Protein AF-D2JL81-F1 (afdb_monomer)

pLDDT: mean 90.49, std 8.58, range [48.84, 98.0]

Mean predicted aligned error: 6.4 Å

Secondary structure (DSSP, 8-state):
-TTHHHHHHHHHHHHHHHHHHHHHHHHHHHHHHHHHHHHHHHS-GGG--EEEEETTEEEEE-SS-EEEEEGGGEEEESSGGG-EEEE---------HHHHHHHHHHTEEEEEEHHHHHHHEE---

Radius of gyration: 22.2 Å; Cα contacts (8 Å, |Δi|>4): 168; chains: 1; bounding box: 50×27×74 Å

Structure (mmCIF, N/CA/C/O backbone):
data_AF-D2JL81-F1
#
_entry.id   AF-D2JL81-F1
#
loop_
_atom_site.group_PDB
_atom_site.id
_atom_site.type_symbol
_atom_site.label_atom_id
_atom_site.label_alt_id
_atom_site.label_comp_id
_atom_site.label_asym_id
_atom_site.label_entity_id
_atom_site.label_seq_id
_atom_site.pdbx_PDB_ins_code
_atom_site.Cartn_x
_atom_site.Cartn_y
_atom_site.Cartn_z
_atom_site.occupancy
_atom_site.B_iso_or_equiv
_atom_site.auth_seq_id
_atom_site.auth_comp_id
_atom_site.auth_asym_id
_atom_site.auth_atom_id
_atom_site.pdbx_PDB_model_num
ATOM 1 N N . MET A 1 1 ? 29.017 -4.195 -52.373 1.00 59.44 1 MET A N 1
ATOM 2 C CA . MET A 1 1 ? 29.403 -4.493 -50.972 1.00 59.44 1 MET A CA 1
ATOM 3 C C . MET A 1 1 ? 29.468 -3.260 -50.069 1.00 59.44 1 MET A C 1
ATOM 5 O O . MET A 1 1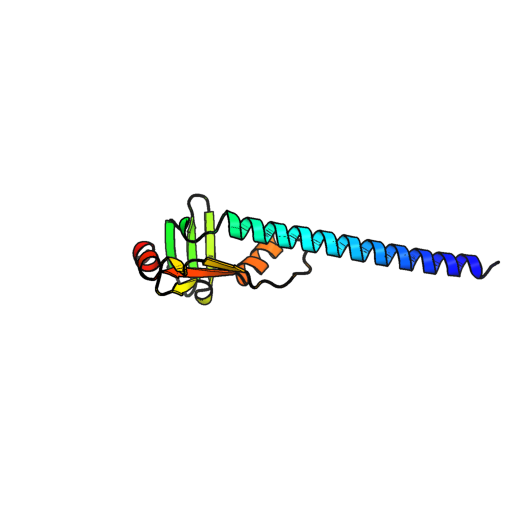 ? 29.051 -3.382 -48.927 1.00 59.44 1 MET A O 1
ATOM 9 N N . LEU A 1 2 ? 29.908 -2.084 -50.551 1.00 60.00 2 LEU A N 1
ATOM 10 C CA . LEU A 1 2 ? 30.113 -0.885 -49.713 1.00 60.00 2 LEU A CA 1
ATOM 11 C C . LEU A 1 2 ? 28.852 -0.353 -48.985 1.00 60.00 2 LEU A C 1
ATOM 13 O O . LEU A 1 2 ? 28.977 0.260 -47.936 1.00 60.00 2 LEU A O 1
ATOM 17 N N . VAL A 1 3 ? 27.646 -0.625 -49.505 1.00 63.06 3 VAL A N 1
ATOM 18 C CA . VAL A 1 3 ? 26.356 -0.180 -48.921 1.00 63.06 3 VAL A CA 1
ATOM 19 C C . VAL A 1 3 ? 25.720 -1.235 -47.998 1.00 63.06 3 VAL A C 1
ATOM 21 O O . VAL A 1 3 ? 24.900 -0.916 -47.144 1.00 63.06 3 VAL A O 1
ATOM 24 N N . ILE A 1 4 ? 26.122 -2.503 -48.118 1.00 70.81 4 ILE A N 1
ATOM 25 C CA . ILE A 1 4 ? 25.508 -3.621 -47.376 1.00 70.81 4 ILE A CA 1
ATOM 26 C C . ILE A 1 4 ? 25.977 -3.626 -45.916 1.00 70.81 4 ILE A C 1
ATOM 28 O O . ILE A 1 4 ? 25.188 -3.872 -45.010 1.00 70.81 4 ILE A O 1
ATOM 32 N N . ILE A 1 5 ? 27.252 -3.304 -45.685 1.00 75.62 5 ILE A N 1
ATOM 33 C CA . ILE A 1 5 ? 27.858 -3.236 -44.349 1.00 75.62 5 ILE A CA 1
ATOM 34 C C . ILE A 1 5 ? 27.182 -2.171 -43.460 1.00 75.62 5 ILE A C 1
ATOM 36 O O . ILE A 1 5 ? 26.764 -2.529 -42.358 1.00 75.62 5 ILE A O 1
ATOM 40 N N . PRO A 1 6 ? 26.991 -0.905 -43.894 1.00 78.19 6 PRO A N 1
ATOM 41 C CA . PRO A 1 6 ? 26.279 0.077 -43.073 1.00 78.19 6 PRO A CA 1
ATOM 42 C C . PRO A 1 6 ? 24.795 -0.274 -42.891 1.00 78.19 6 PRO A C 1
ATOM 44 O O . PRO A 1 6 ? 24.247 -0.035 -41.819 1.00 78.19 6 PRO A O 1
ATOM 47 N N . MET A 1 7 ? 24.151 -0.904 -43.881 1.00 82.75 7 MET A N 1
ATOM 48 C CA . MET A 1 7 ? 22.762 -1.361 -43.754 1.00 82.75 7 MET A CA 1
ATOM 49 C C . MET A 1 7 ? 22.613 -2.458 -42.688 1.00 82.75 7 MET A C 1
ATOM 51 O O . MET A 1 7 ? 21.716 -2.383 -41.851 1.00 82.75 7 MET A O 1
ATOM 55 N N . LEU A 1 8 ? 23.525 -3.435 -42.662 1.00 85.12 8 LEU A N 1
ATOM 56 C CA . LEU A 1 8 ? 23.580 -4.459 -41.615 1.00 85.12 8 LEU A CA 1
ATOM 57 C C . LEU A 1 8 ? 23.843 -3.851 -40.236 1.00 85.12 8 LEU A C 1
ATOM 59 O O . LEU A 1 8 ? 23.191 -4.250 -39.277 1.00 85.12 8 LEU A O 1
ATOM 63 N N . ALA A 1 9 ? 24.741 -2.866 -40.135 1.00 84.69 9 ALA A N 1
ATOM 64 C CA . ALA A 1 9 ? 25.015 -2.178 -38.875 1.00 84.69 9 ALA A CA 1
ATOM 65 C C . ALA A 1 9 ? 23.768 -1.460 -38.326 1.00 84.69 9 ALA A C 1
ATOM 67 O O . ALA A 1 9 ? 23.470 -1.586 -37.141 1.00 84.69 9 ALA A O 1
ATOM 68 N N . ILE A 1 10 ? 22.995 -0.781 -39.184 1.00 87.44 10 ILE A N 1
ATOM 69 C CA . ILE A 1 10 ? 21.730 -0.132 -38.795 1.00 87.44 10 ILE A CA 1
ATOM 70 C C . ILE A 1 10 ? 20.722 -1.167 -38.281 1.00 87.44 10 ILE A C 1
ATOM 72 O O . ILE A 1 10 ? 20.119 -0.967 -37.228 1.00 87.44 10 ILE A O 1
ATOM 76 N N . VAL A 1 11 ? 20.565 -2.294 -38.983 1.00 88.44 11 VAL A N 1
ATOM 77 C CA . VAL A 1 11 ? 19.679 -3.385 -38.543 1.00 88.44 11 VAL A CA 1
ATOM 78 C C . VAL A 1 11 ? 20.110 -3.922 -37.175 1.00 88.44 11 VAL A C 1
ATOM 80 O O . VAL A 1 11 ? 19.269 -4.120 -36.301 1.00 88.44 11 VAL A O 1
ATOM 83 N N . LEU A 1 12 ? 21.414 -4.103 -36.961 1.00 88.31 12 LEU A N 1
ATOM 84 C CA . LEU A 1 12 ? 21.970 -4.593 -35.700 1.00 88.31 12 LEU A CA 1
ATOM 85 C C . LEU A 1 12 ? 21.711 -3.616 -34.544 1.00 88.31 12 LEU A C 1
ATOM 87 O O . LEU A 1 12 ? 21.287 -4.041 -33.472 1.00 88.31 12 LEU A O 1
ATOM 91 N N . VAL A 1 13 ? 21.873 -2.310 -34.778 1.00 89.25 13 VAL A N 1
ATOM 92 C CA . VAL A 1 13 ? 21.542 -1.263 -33.797 1.00 89.25 13 VAL A CA 1
ATOM 93 C C . VAL A 1 13 ? 20.055 -1.291 -33.440 1.00 89.25 13 VAL A C 1
ATOM 95 O O . VAL A 1 13 ? 19.718 -1.283 -32.259 1.00 89.25 13 VAL A O 1
ATOM 98 N N . ILE A 1 14 ? 19.158 -1.395 -34.427 1.00 89.38 14 ILE A N 1
ATOM 99 C CA . ILE A 1 14 ? 17.707 -1.477 -34.180 1.00 89.38 14 ILE A CA 1
ATOM 100 C C . ILE A 1 14 ? 17.358 -2.706 -33.327 1.00 89.38 14 ILE A C 1
ATOM 102 O O . ILE A 1 14 ? 16.521 -2.616 -32.427 1.00 89.38 14 ILE A O 1
ATOM 106 N N . ILE A 1 15 ? 17.995 -3.853 -33.586 1.00 88.12 15 ILE A N 1
ATOM 107 C CA . ILE A 1 15 ? 17.794 -5.074 -32.792 1.00 88.12 15 ILE A CA 1
ATOM 108 C C . ILE A 1 15 ? 18.258 -4.864 -31.346 1.00 88.12 15 ILE A C 1
ATOM 110 O O . ILE A 1 15 ? 17.523 -5.213 -30.423 1.00 88.12 15 ILE A O 1
ATOM 114 N N . LEU A 1 16 ? 19.441 -4.277 -31.137 1.00 85.88 16 LEU A N 1
ATOM 115 C CA . LEU A 1 16 ? 19.980 -4.017 -29.798 1.00 85.88 16 LEU A CA 1
ATOM 116 C C . LEU A 1 16 ? 19.094 -3.060 -28.994 1.00 85.88 16 LEU A C 1
ATOM 118 O O . LEU A 1 16 ? 18.832 -3.331 -27.823 1.00 85.88 16 LEU A O 1
ATOM 122 N N . LEU A 1 17 ? 18.580 -1.999 -29.625 1.00 86.00 17 LEU A N 1
ATOM 123 C CA . LEU A 1 17 ? 17.634 -1.076 -28.990 1.00 86.00 17 LEU A CA 1
ATOM 124 C C . LEU A 1 17 ? 16.370 -1.815 -28.529 1.00 86.00 17 LEU A C 1
ATOM 126 O O . LEU A 1 17 ? 16.035 -1.769 -27.351 1.00 86.00 17 LEU A O 1
ATOM 130 N N . LYS A 1 18 ? 15.748 -2.617 -29.406 1.00 86.19 18 LYS A N 1
ATOM 131 C CA . LYS A 1 18 ? 14.550 -3.399 -29.049 1.00 86.19 18 LYS A CA 1
ATOM 132 C C . LYS A 1 18 ? 14.786 -4.413 -27.929 1.00 86.19 18 LYS A C 1
ATOM 134 O O . LYS A 1 18 ? 13.877 -4.684 -27.147 1.00 86.19 18 LYS A O 1
ATOM 139 N N . LEU A 1 19 ? 15.965 -5.035 -27.876 1.00 85.75 19 LEU A N 1
ATOM 140 C CA . LEU A 1 19 ? 16.313 -5.960 -26.793 1.00 85.75 19 LEU A CA 1
ATOM 141 C C . LEU A 1 19 ? 16.481 -5.220 -25.465 1.00 85.75 19 LEU A C 1
ATOM 143 O O . LEU A 1 19 ? 16.045 -5.724 -24.430 1.00 85.75 19 LEU A O 1
ATOM 147 N N . ASN A 1 20 ? 17.077 -4.028 -25.502 1.00 84.25 20 ASN A N 1
ATOM 148 C CA . ASN A 1 20 ? 17.215 -3.183 -24.327 1.00 84.25 20 ASN A CA 1
ATOM 149 C C . ASN A 1 20 ? 15.849 -2.713 -23.811 1.00 84.25 20 ASN A C 1
ATOM 151 O O . ASN A 1 20 ? 15.590 -2.848 -22.619 1.00 84.25 20 ASN A O 1
ATOM 155 N N . ASP A 1 21 ? 14.952 -2.274 -24.698 1.00 84.88 21 ASP A N 1
ATOM 156 C CA . ASP A 1 21 ? 13.594 -1.849 -24.332 1.00 84.88 21 ASP A CA 1
ATOM 157 C C . ASP A 1 21 ? 12.835 -2.966 -23.603 1.00 84.88 21 ASP A C 1
ATOM 159 O O . ASP A 1 21 ? 12.290 -2.755 -22.522 1.00 84.88 21 ASP A O 1
ATOM 163 N N . LYS A 1 22 ? 12.888 -4.196 -24.136 1.00 86.75 22 LYS A N 1
A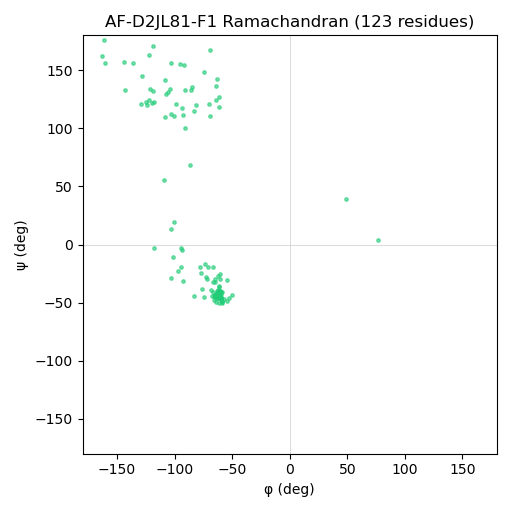TOM 164 C CA . LYS A 1 22 ? 12.281 -5.370 -23.487 1.00 86.75 22 LYS A CA 1
ATOM 165 C C . LYS A 1 22 ? 12.872 -5.656 -22.109 1.00 86.75 22 LYS A C 1
ATOM 167 O O . LYS A 1 22 ? 12.150 -6.054 -21.198 1.00 86.75 22 LYS A O 1
ATOM 172 N N . ARG A 1 23 ? 14.190 -5.501 -21.961 1.00 86.06 23 ARG A N 1
ATOM 173 C CA . ARG A 1 23 ? 14.873 -5.733 -20.685 1.00 86.06 23 ARG A CA 1
ATOM 174 C C . ARG A 1 23 ? 14.458 -4.693 -19.648 1.00 86.06 23 ARG A C 1
ATOM 176 O O . ARG A 1 23 ? 14.175 -5.066 -18.515 1.00 86.06 23 ARG A O 1
ATOM 183 N N . VAL A 1 24 ? 14.400 -3.423 -20.039 1.00 85.19 24 VAL A N 1
ATOM 184 C CA . VAL A 1 24 ? 13.955 -2.327 -19.170 1.00 85.19 24 VAL A CA 1
ATOM 185 C C . VAL A 1 24 ? 12.502 -2.541 -18.745 1.00 85.19 24 VAL A C 1
ATOM 187 O O . VAL A 1 24 ? 12.212 -2.489 -17.555 1.00 85.19 24 VAL A O 1
ATOM 190 N N . GLU A 1 25 ? 11.613 -2.889 -19.678 1.00 87.12 25 GLU A N 1
ATOM 191 C CA . GLU A 1 25 ? 10.208 -3.188 -19.372 1.00 87.12 25 GLU A CA 1
ATOM 192 C C . GLU A 1 25 ? 10.062 -4.348 -18.371 1.00 87.12 25 GLU A C 1
ATOM 194 O O . GLU A 1 25 ? 9.245 -4.281 -17.454 1.00 87.12 25 GLU A O 1
ATOM 199 N N . SER A 1 26 ? 10.872 -5.403 -18.514 1.00 87.94 26 SER A N 1
ATOM 200 C CA . SER A 1 26 ? 10.874 -6.537 -17.582 1.00 87.94 26 SER A CA 1
ATOM 201 C C . SER A 1 26 ? 11.297 -6.130 -16.171 1.00 87.94 26 SER A C 1
ATOM 203 O O . SER A 1 26 ? 10.663 -6.557 -15.213 1.00 87.94 26 SER A O 1
ATOM 205 N N . ILE A 1 27 ? 12.346 -5.310 -16.044 1.00 87.50 27 ILE A N 1
ATOM 206 C CA . ILE A 1 27 ? 12.841 -4.831 -14.744 1.00 87.50 27 ILE A CA 1
ATOM 207 C C . ILE A 1 27 ? 11.783 -3.960 -14.063 1.00 87.50 27 ILE A C 1
ATOM 209 O O . ILE A 1 27 ? 11.516 -4.129 -12.878 1.00 87.50 27 ILE A O 1
ATOM 213 N N . ILE A 1 28 ? 11.142 -3.064 -14.818 1.00 88.12 28 ILE A N 1
ATOM 214 C CA . ILE A 1 28 ? 10.081 -2.197 -14.294 1.00 88.12 28 ILE A CA 1
ATOM 215 C C . ILE A 1 28 ? 8.918 -3.032 -13.748 1.00 88.12 28 ILE A C 1
ATOM 217 O O . ILE A 1 28 ? 8.459 -2.786 -12.636 1.00 88.12 28 ILE A O 1
ATOM 221 N N . LYS A 1 29 ? 8.471 -4.056 -14.488 1.00 91.00 29 LYS A N 1
ATOM 222 C CA . LYS A 1 29 ? 7.403 -4.962 -14.031 1.00 91.00 29 LYS A CA 1
ATOM 223 C C . LYS A 1 29 ? 7.796 -5.756 -12.789 1.00 91.00 29 LYS A C 1
ATOM 225 O O . LYS A 1 29 ? 6.968 -5.935 -11.905 1.00 91.00 29 LYS A O 1
ATOM 230 N N . GLU A 1 30 ? 9.037 -6.232 -12.721 1.00 91.12 30 GLU A N 1
ATOM 231 C CA . GLU A 1 30 ? 9.542 -6.960 -11.554 1.00 91.12 30 GLU A CA 1
ATOM 232 C C . GLU A 1 30 ? 9.564 -6.069 -10.307 1.00 91.12 30 GLU A C 1
ATOM 234 O O . GLU A 1 30 ? 9.116 -6.483 -9.240 1.00 91.12 30 GLU A O 1
ATOM 239 N N . HIS A 1 31 ? 10.037 -4.828 -10.440 1.00 91.81 31 HIS A N 1
ATOM 240 C CA . HIS A 1 31 ? 10.047 -3.873 -9.336 1.00 91.81 31 HIS A CA 1
ATOM 241 C C . HIS A 1 31 ? 8.629 -3.485 -8.894 1.00 91.81 31 HIS A C 1
ATOM 243 O O . HIS A 1 31 ? 8.361 -3.485 -7.696 1.00 91.81 31 HIS A O 1
ATOM 249 N N . ASP A 1 32 ? 7.719 -3.207 -9.833 1.00 93.38 32 ASP A N 1
ATOM 250 C CA . ASP A 1 32 ? 6.312 -2.891 -9.540 1.00 93.38 32 ASP A CA 1
ATOM 251 C C . ASP A 1 32 ? 5.629 -4.030 -8.775 1.00 93.38 32 ASP A C 1
ATOM 253 O O . ASP A 1 32 ? 5.046 -3.810 -7.713 1.00 93.38 32 ASP A O 1
ATOM 257 N N . GLN A 1 33 ? 5.790 -5.263 -9.261 1.00 94.06 33 GLN A N 1
ATOM 258 C CA . GLN A 1 33 ? 5.256 -6.450 -8.605 1.00 94.06 33 GLN A CA 1
ATOM 259 C C . GLN A 1 33 ? 5.831 -6.617 -7.194 1.00 94.06 33 GLN A C 1
ATOM 261 O O . GLN A 1 33 ? 5.087 -6.848 -6.245 1.00 94.06 33 GLN A O 1
ATOM 266 N N . ARG A 1 34 ? 7.145 -6.437 -7.032 1.00 93.88 34 ARG A N 1
ATOM 267 C CA . ARG A 1 34 ? 7.808 -6.552 -5.730 1.00 93.88 34 ARG A CA 1
ATOM 268 C C . ARG A 1 34 ? 7.308 -5.514 -4.724 1.00 93.88 34 ARG A C 1
ATOM 270 O O . ARG A 1 34 ? 7.136 -5.841 -3.554 1.00 93.88 34 ARG A O 1
ATOM 277 N N . ILE A 1 35 ? 7.093 -4.270 -5.151 1.00 94.94 35 ILE A N 1
ATOM 278 C CA . ILE A 1 35 ? 6.541 -3.221 -4.284 1.00 94.94 35 ILE A CA 1
ATOM 279 C C . ILE A 1 35 ? 5.104 -3.556 -3.872 1.00 94.94 35 ILE A C 1
ATOM 281 O O . ILE A 1 35 ? 4.775 -3.450 -2.691 1.00 94.94 35 ILE A O 1
ATOM 285 N N . LYS A 1 36 ? 4.272 -4.018 -4.811 1.00 94.81 36 LYS A N 1
ATOM 286 C CA . LYS A 1 36 ? 2.898 -4.456 -4.519 1.00 94.81 36 LYS A CA 1
ATOM 287 C C . LYS A 1 36 ? 2.874 -5.598 -3.509 1.00 94.81 36 LYS A C 1
ATOM 289 O O . LYS A 1 36 ? 2.168 -5.506 -2.512 1.00 94.81 36 LYS A O 1
ATOM 294 N N . GLU A 1 37 ? 3.732 -6.598 -3.693 1.00 94.81 37 GLU A N 1
ATOM 295 C CA . GLU A 1 37 ? 3.886 -7.710 -2.751 1.00 94.81 37 GLU A CA 1
ATOM 296 C C . GLU A 1 37 ? 4.333 -7.242 -1.363 1.00 94.81 37 GLU A C 1
ATOM 298 O O . GLU A 1 37 ? 3.828 -7.743 -0.358 1.00 94.81 37 GLU A O 1
ATOM 303 N N . ILE A 1 38 ? 5.248 -6.269 -1.280 1.00 93.56 38 ILE A N 1
ATOM 304 C CA . ILE A 1 38 ? 5.640 -5.667 0.001 1.00 93.56 38 ILE A CA 1
ATOM 305 C C . ILE A 1 38 ? 4.423 -5.030 0.674 1.00 93.56 38 ILE A C 1
ATOM 307 O O . ILE A 1 38 ? 4.185 -5.276 1.858 1.00 93.56 38 ILE A O 1
ATOM 311 N N . ILE A 1 39 ? 3.632 -4.253 -0.067 1.00 94.31 39 ILE A N 1
ATOM 312 C CA . ILE A 1 39 ? 2.465 -3.576 0.495 1.00 94.31 39 ILE A CA 1
ATOM 313 C C . ILE A 1 39 ? 1.415 -4.574 0.978 1.00 94.31 39 ILE A C 1
ATOM 315 O O . ILE A 1 39 ? 0.999 -4.516 2.135 1.00 94.31 39 ILE A O 1
ATOM 319 N N . GLU A 1 40 ? 1.057 -5.538 0.138 1.00 92.88 40 GLU A N 1
ATOM 320 C CA . GLU A 1 40 ? 0.068 -6.571 0.451 1.00 92.88 40 GLU A CA 1
ATOM 321 C C . GLU A 1 40 ? 0.514 -7.495 1.592 1.00 92.88 40 GLU A C 1
ATOM 323 O O . GLU A 1 40 ? -0.318 -7.994 2.347 1.00 92.88 40 GLU A O 1
ATOM 328 N N . THR A 1 41 ? 1.822 -7.716 1.754 1.00 92.00 41 THR A N 1
ATOM 329 C CA . THR A 1 41 ? 2.350 -8.596 2.804 1.00 92.00 41 THR A CA 1
ATOM 330 C C . THR A 1 41 ? 2.476 -7.881 4.141 1.00 92.00 41 THR A C 1
ATOM 332 O O . THR A 1 41 ? 2.160 -8.464 5.181 1.00 92.00 41 THR A O 1
ATOM 335 N N . TYR A 1 42 ? 2.989 -6.651 4.157 1.00 91.69 42 TYR A N 1
ATOM 336 C CA . TYR A 1 42 ? 3.406 -5.989 5.396 1.00 91.69 42 TYR A CA 1
ATOM 337 C C . TYR A 1 42 ? 2.420 -4.934 5.891 1.00 91.69 42 TYR A C 1
ATOM 339 O O . TYR A 1 42 ? 2.315 -4.761 7.105 1.00 91.69 42 TYR A O 1
ATOM 347 N N . TYR A 1 43 ? 1.663 -4.293 5.001 1.00 94.56 43 TYR A N 1
ATOM 348 C CA . TYR A 1 43 ? 0.784 -3.174 5.338 1.00 94.56 43 TYR A CA 1
ATOM 349 C C . TYR A 1 43 ? -0.689 -3.569 5.265 1.00 94.56 43 TYR A C 1
ATOM 351 O O . TYR A 1 43 ? -1.474 -2.946 4.562 1.00 94.56 43 TYR A O 1
ATOM 359 N N . THR A 1 44 ? -1.079 -4.611 5.996 1.00 94.81 44 THR A N 1
ATOM 360 C CA . THR A 1 44 ? -2.469 -5.086 6.056 1.00 94.81 44 THR A CA 1
ATOM 361 C C . THR A 1 44 ? -3.251 -4.442 7.206 1.00 94.81 44 THR A C 1
ATOM 363 O O . THR A 1 44 ? -2.678 -4.021 8.211 1.00 94.81 44 THR A O 1
ATOM 366 N N . ILE A 1 45 ? -4.580 -4.363 7.072 1.00 96.25 45 ILE A N 1
ATOM 367 C CA . ILE A 1 45 ? -5.467 -3.680 8.037 1.00 96.25 45 ILE A CA 1
ATOM 368 C C . ILE A 1 45 ? -5.410 -4.316 9.432 1.00 96.25 45 ILE A C 1
ATOM 370 O O . ILE A 1 45 ? -5.431 -3.617 10.444 1.00 96.25 45 ILE A O 1
ATOM 374 N N . ASP A 1 46 ? -5.277 -5.639 9.497 1.00 94.38 46 ASP A N 1
ATOM 375 C CA . ASP A 1 46 ? -5.167 -6.400 10.742 1.00 94.38 46 ASP A CA 1
ATOM 376 C C . ASP A 1 46 ? -3.876 -6.111 11.523 1.00 94.38 46 ASP A C 1
ATOM 378 O O . ASP A 1 46 ? -3.835 -6.354 12.729 1.00 94.38 46 ASP A O 1
ATOM 382 N N . LYS A 1 47 ? -2.849 -5.564 10.860 1.00 95.69 47 LYS A N 1
ATOM 383 C CA . LYS A 1 47 ? -1.551 -5.224 11.462 1.00 95.69 47 LYS A CA 1
ATOM 384 C C . LYS A 1 47 ? -1.456 -3.781 11.950 1.00 95.69 47 LYS A C 1
ATOM 386 O O . LYS A 1 47 ? -0.436 -3.422 12.538 1.00 95.69 47 LYS A O 1
ATOM 391 N N . VAL A 1 48 ? -2.473 -2.954 11.707 1.00 96.81 48 VAL A N 1
ATOM 392 C CA . VAL A 1 48 ? -2.486 -1.565 12.178 1.00 96.81 48 VAL A CA 1
ATOM 393 C C . VAL A 1 48 ? -2.653 -1.552 13.698 1.00 96.81 48 VAL A C 1
ATOM 395 O O . VAL A 1 48 ? -3.644 -2.045 14.234 1.00 96.81 48 VAL A 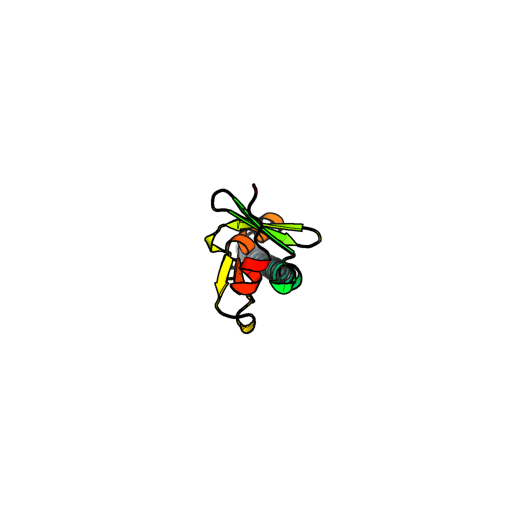O 1
ATOM 398 N N . GLU A 1 49 ? -1.690 -0.960 14.398 1.00 96.62 49 GLU A N 1
ATOM 399 C CA . GLU A 1 49 ? -1.673 -0.876 15.862 1.00 96.62 49 GLU A CA 1
ATOM 400 C C . GLU A 1 49 ? -2.309 0.415 16.382 1.00 96.62 49 GLU A C 1
ATOM 402 O O . GLU A 1 49 ? -2.867 0.450 17.482 1.00 96.62 49 GLU A O 1
ATOM 407 N N . SER A 1 50 ? -2.209 1.506 15.624 1.00 96.44 50 SER A N 1
ATOM 408 C CA . SER A 1 50 ? -2.800 2.802 15.964 1.00 96.44 50 SER A CA 1
ATOM 409 C C . SER A 1 50 ? -2.938 3.679 14.726 1.00 96.44 50 SER A C 1
ATOM 411 O O . SER A 1 50 ? -2.214 3.512 13.745 1.00 96.44 50 SER A O 1
ATOM 413 N N . ILE A 1 51 ? -3.869 4.628 14.786 1.00 96.19 51 ILE A N 1
ATOM 414 C CA . ILE A 1 51 ? -4.116 5.595 13.717 1.00 96.19 51 ILE A CA 1
ATOM 415 C C . ILE A 1 51 ? -4.009 7.000 14.298 1.00 96.19 51 ILE A C 1
ATOM 417 O O . ILE A 1 51 ? -4.760 7.345 15.209 1.00 96.19 51 ILE A O 1
ATOM 421 N N . TYR A 1 52 ? -3.128 7.827 13.746 1.00 94.31 52 TYR A N 1
ATOM 422 C CA . TYR A 1 52 ? -3.015 9.238 14.111 1.00 94.31 52 TYR A CA 1
ATOM 423 C C . TYR A 1 52 ? -3.553 10.115 12.985 1.00 94.31 52 TYR A C 1
ATOM 425 O O . TYR A 1 52 ? -3.368 9.825 11.803 1.00 94.31 52 TYR A O 1
ATOM 433 N N . LYS A 1 53 ? -4.241 11.197 13.348 1.00 89.94 53 LYS A N 1
ATOM 434 C CA . LYS A 1 53 ? -4.740 12.194 12.398 1.00 89.94 53 LYS A CA 1
ATOM 435 C C . LYS A 1 53 ? -4.224 13.568 12.780 1.00 89.94 53 LYS A C 1
ATOM 437 O O . LYS A 1 53 ? -4.559 14.074 13.844 1.00 89.94 53 LYS A O 1
ATOM 442 N N . GLU A 1 54 ? -3.490 14.187 11.865 1.00 85.56 54 GLU A N 1
ATOM 443 C CA . GLU A 1 54 ? -2.986 15.547 12.028 1.00 85.56 54 GLU A CA 1
ATOM 444 C C . GLU A 1 54 ? -3.027 16.277 10.680 1.00 85.56 54 GLU A C 1
ATOM 446 O O . GLU A 1 54 ? -2.624 15.728 9.658 1.00 85.56 54 GLU A O 1
ATOM 451 N N . ASN A 1 55 ? -3.540 17.512 10.648 1.00 82.44 55 ASN A N 1
ATOM 452 C CA . ASN A 1 55 ? -3.465 18.413 9.485 1.00 82.44 55 ASN A CA 1
ATOM 453 C C . ASN A 1 55 ? -3.880 17.795 8.126 1.00 82.44 55 ASN A C 1
ATOM 455 O O . ASN A 1 55 ? -3.266 18.060 7.094 1.00 82.44 55 ASN A O 1
ATOM 459 N N . GLY A 1 56 ? -4.925 16.958 8.104 1.00 81.19 56 GLY A N 1
ATOM 460 C CA . GLY A 1 56 ? -5.416 16.310 6.875 1.00 81.19 56 GLY A CA 1
ATOM 461 C C . GLY A 1 56 ? -4.571 15.125 6.384 1.00 81.19 56 GLY A C 1
ATOM 462 O O . GLY A 1 56 ? -4.887 14.535 5.345 1.00 81.19 56 GLY A O 1
ATOM 463 N N . LYS A 1 57 ? -3.538 14.749 7.144 1.00 89.44 57 LYS A N 1
ATOM 464 C CA . LYS A 1 57 ? -2.771 13.510 7.017 1.00 89.44 57 LYS A CA 1
ATOM 465 C C . LYS A 1 57 ? -3.323 12.450 7.968 1.00 89.44 57 LYS A C 1
ATOM 467 O O . LYS A 1 57 ? -3.987 12.751 8.963 1.00 89.44 57 LYS A O 1
ATOM 472 N N . THR A 1 58 ? -3.092 11.192 7.628 1.00 93.69 58 THR A N 1
ATOM 473 C CA . THR A 1 58 ? -3.378 10.042 8.484 1.00 93.69 58 THR A CA 1
ATOM 474 C C . THR A 1 58 ? -2.132 9.181 8.551 1.00 93.69 58 THR A C 1
ATOM 476 O O . THR A 1 58 ? -1.656 8.725 7.519 1.00 93.69 58 THR A O 1
ATOM 479 N N . GLU A 1 59 ? -1.601 8.967 9.746 1.00 95.56 59 GLU A N 1
ATOM 480 C CA . GLU A 1 59 ? -0.482 8.059 9.964 1.00 95.56 59 GLU A CA 1
ATOM 481 C C . GLU A 1 59 ? -1.019 6.717 10.465 1.00 95.56 59 GLU A C 1
ATOM 483 O O . GLU A 1 59 ? -1.711 6.655 11.487 1.00 95.56 59 GLU A O 1
ATOM 488 N N . LEU A 1 60 ? -0.729 5.646 9.725 1.00 96.38 60 LEU A N 1
ATOM 489 C CA . LEU A 1 60 ? -0.981 4.277 10.168 1.00 96.38 60 LEU A CA 1
ATOM 490 C C . LEU A 1 60 ? 0.286 3.746 10.831 1.00 96.38 60 LEU A C 1
ATOM 492 O O . LEU A 1 60 ? 1.323 3.628 10.177 1.00 96.38 60 LEU A O 1
ATOM 496 N N . MET A 1 61 ? 0.196 3.420 12.117 1.00 96.56 61 MET A N 1
ATOM 497 C CA . MET A 1 61 ? 1.288 2.806 12.864 1.00 96.56 61 MET A CA 1
ATOM 498 C C . MET A 1 61 ? 1.189 1.289 12.795 1.00 96.56 61 MET A C 1
ATOM 500 O O . MET A 1 61 ? 0.134 0.713 13.065 1.00 96.56 61 MET A O 1
ATOM 504 N N . PHE A 1 62 ? 2.315 0.656 12.505 1.00 95.50 62 PHE A N 1
ATOM 505 C CA . PHE A 1 62 ? 2.525 -0.779 12.595 1.00 95.50 62 PHE A CA 1
ATOM 506 C C . PHE A 1 62 ? 3.645 -1.039 13.608 1.00 95.50 62 PHE A C 1
ATOM 508 O O . PHE A 1 62 ? 4.355 -0.122 14.022 1.00 95.50 62 PHE A O 1
ATOM 515 N N . LYS A 1 63 ? 3.844 -2.307 13.966 1.00 91.44 63 LYS A N 1
ATOM 516 C CA . LYS A 1 63 ? 4.820 -2.716 14.983 1.00 91.44 63 LYS A CA 1
ATOM 517 C C . LYS A 1 63 ? 6.230 -2.137 14.792 1.00 91.44 63 LYS A C 1
ATOM 519 O O . LYS A 1 63 ? 6.862 -1.723 15.759 1.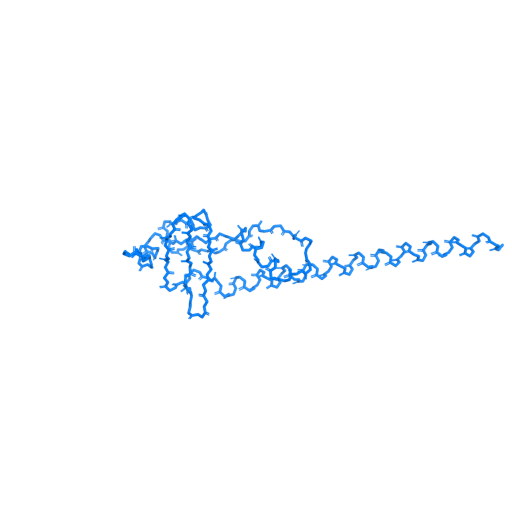00 91.44 63 LYS A O 1
ATOM 524 N N . ASP A 1 64 ? 6.726 -2.148 13.553 1.00 90.44 64 ASP A N 1
ATOM 525 C CA . ASP A 1 64 ? 8.123 -1.821 13.235 1.00 90.44 64 ASP A CA 1
ATOM 526 C C . ASP A 1 64 ? 8.270 -0.583 12.325 1.00 90.44 64 ASP A C 1
ATOM 528 O O . ASP A 1 64 ? 9.390 -0.192 11.996 1.00 90.44 64 ASP A O 1
ATOM 532 N N . ASN A 1 65 ? 7.167 0.025 11.872 1.00 92.62 65 ASN A N 1
ATOM 533 C CA . ASN A 1 65 ? 7.181 1.161 10.944 1.00 92.62 65 ASN A CA 1
ATOM 534 C C . ASN A 1 65 ? 5.852 1.940 10.951 1.00 92.62 65 ASN A C 1
ATOM 536 O O . ASN A 1 65 ? 4.890 1.556 11.615 1.00 92.62 65 ASN A O 1
ATOM 540 N N . SER A 1 66 ? 5.797 3.042 10.201 1.00 94.50 66 SER A N 1
ATOM 541 C CA . SER A 1 66 ? 4.569 3.804 9.974 1.00 94.50 66 SER A CA 1
ATOM 542 C C . SER A 1 66 ? 4.416 4.209 8.512 1.00 94.50 66 SER A C 1
ATOM 544 O O . SER A 1 66 ? 5.396 4.285 7.767 1.00 94.50 66 SER A O 1
ATOM 546 N N . LEU A 1 67 ? 3.170 4.444 8.098 1.00 95.38 67 LEU A N 1
ATOM 547 C CA . LEU A 1 67 ? 2.830 4.980 6.783 1.00 95.38 67 LEU A CA 1
ATOM 548 C C . LEU A 1 67 ? 2.135 6.328 6.932 1.00 95.38 67 LEU A C 1
ATOM 550 O O . LEU A 1 67 ? 1.077 6.420 7.552 1.00 95.38 67 LEU A O 1
ATOM 554 N N . ASN A 1 68 ? 2.705 7.355 6.304 1.00 93.94 68 ASN A N 1
ATOM 555 C CA . ASN A 1 68 ? 2.137 8.697 6.263 1.00 93.94 68 ASN A CA 1
ATOM 556 C C . ASN A 1 68 ? 1.246 8.862 5.035 1.00 93.94 68 ASN A C 1
ATOM 558 O O . ASN A 1 68 ? 1.719 9.108 3.928 1.00 93.94 68 ASN A O 1
ATOM 562 N N . LEU A 1 69 ? -0.058 8.759 5.246 1.00 94.69 69 LEU A N 1
ATOM 563 C CA . LEU A 1 69 ? -1.060 8.782 4.194 1.00 94.69 69 LEU A CA 1
ATOM 564 C C . LEU A 1 69 ? -1.765 10.135 4.116 1.00 94.69 69 LEU A C 1
ATOM 566 O O . LEU A 1 69 ? -1.881 10.890 5.087 1.00 94.69 69 LEU A O 1
ATOM 570 N N . ASN A 1 70 ? -2.311 10.431 2.946 1.00 93.44 70 ASN A N 1
ATOM 571 C CA . ASN A 1 70 ? -3.323 11.464 2.813 1.00 93.44 70 ASN A CA 1
ATOM 572 C C . ASN A 1 70 ? -4.660 10.957 3.371 1.00 93.44 70 ASN A C 1
ATOM 574 O O . ASN A 1 70 ? -4.988 9.776 3.274 1.00 93.44 70 ASN A O 1
ATOM 578 N N . SER A 1 71 ? -5.470 11.862 3.921 1.00 86.69 71 SER A N 1
ATOM 579 C CA . SER A 1 71 ? -6.760 11.513 4.541 1.00 86.69 71 SER A CA 1
ATOM 580 C C . SER A 1 71 ? -7.721 10.728 3.640 1.00 86.69 71 SER A C 1
ATOM 582 O O . SER A 1 71 ? -8.484 9.916 4.152 1.00 86.69 71 SER A O 1
ATOM 584 N N . TYR A 1 72 ? -7.676 10.925 2.319 1.00 91.56 72 TYR A N 1
ATOM 585 C CA . TYR A 1 72 ? -8.533 10.210 1.363 1.00 91.56 72 TYR A CA 1
ATOM 586 C C . TYR A 1 72 ? -8.135 8.739 1.148 1.00 91.56 72 TYR A C 1
ATOM 588 O O . TYR A 1 72 ? -8.923 7.966 0.600 1.00 91.56 72 TYR A O 1
ATOM 596 N N . GLN A 1 73 ? -6.916 8.350 1.536 1.00 96.56 73 GLN A N 1
ATOM 597 C CA . GLN A 1 73 ? -6.413 6.987 1.354 1.00 96.56 73 GLN A CA 1
ATOM 598 C C . GLN A 1 73 ? -6.975 6.026 2.400 1.00 96.56 73 GLN A C 1
ATOM 600 O O . GLN A 1 73 ? -6.979 4.823 2.169 1.00 96.56 73 GLN A O 1
ATOM 605 N N . VAL A 1 74 ? -7.484 6.536 3.524 1.00 96.19 74 VAL A N 1
ATOM 606 C CA . VAL A 1 74 ? -8.155 5.729 4.547 1.00 96.19 74 VAL A CA 1
ATOM 607 C C . VAL A 1 74 ? -9.662 5.872 4.379 1.00 96.19 74 VAL A C 1
ATOM 609 O O . VAL A 1 74 ? -10.229 6.938 4.621 1.00 96.19 74 VAL A O 1
ATOM 612 N N . LYS A 1 75 ? -10.310 4.791 3.950 1.00 96.69 75 LYS A N 1
ATOM 613 C CA . LYS A 1 75 ? -11.750 4.722 3.696 1.00 96.69 75 LYS A CA 1
ATOM 614 C C . LYS A 1 75 ? -12.412 3.903 4.795 1.00 96.69 75 LYS A C 1
ATOM 616 O O . LYS A 1 75 ? -11.970 2.799 5.097 1.00 96.69 75 LYS A O 1
ATOM 621 N N . ILE A 1 76 ? -13.462 4.450 5.394 1.00 96.75 76 ILE A N 1
ATOM 622 C CA . ILE A 1 76 ? -14.225 3.743 6.423 1.00 96.75 76 ILE A CA 1
ATOM 623 C C . ILE A 1 76 ? -15.281 2.872 5.744 1.00 96.75 76 ILE A C 1
ATOM 625 O O . ILE A 1 76 ? -15.951 3.344 4.823 1.00 96.75 76 ILE A O 1
ATOM 629 N N . VAL A 1 77 ? -15.388 1.615 6.172 1.00 97.50 77 VAL A N 1
ATOM 630 C CA . VAL A 1 77 ? -16.379 0.639 5.690 1.00 97.50 77 VAL A CA 1
ATOM 631 C C . VAL A 1 77 ? -17.235 0.109 6.838 1.00 97.50 77 VAL A C 1
ATOM 633 O O . VAL A 1 77 ? -16.868 0.239 8.008 1.00 97.50 77 VAL A O 1
ATOM 636 N N . ASP A 1 78 ? -18.367 -0.499 6.492 1.00 94.69 78 ASP A N 1
ATOM 637 C CA . ASP A 1 78 ? -19.409 -0.868 7.454 1.00 94.69 78 ASP A CA 1
ATOM 638 C C . ASP A 1 78 ? -19.056 -2.124 8.269 1.00 94.69 78 ASP A C 1
ATOM 640 O O . ASP A 1 78 ? -19.572 -2.318 9.370 1.00 94.69 78 ASP A O 1
ATOM 644 N N . SER A 1 79 ? -18.186 -2.999 7.749 1.00 94.81 79 SER A N 1
ATOM 645 C CA . SER A 1 79 ? -17.919 -4.305 8.358 1.00 94.81 79 SER A CA 1
ATOM 646 C C . SER A 1 79 ? -16.462 -4.766 8.252 1.00 94.81 79 SER A C 1
ATOM 648 O O . SER A 1 79 ? -15.716 -4.363 7.360 1.00 94.81 79 SER A O 1
ATOM 650 N N . LEU A 1 80 ? -16.062 -5.667 9.161 1.00 94.06 80 LEU A N 1
ATOM 651 C CA . LEU A 1 80 ? -14.742 -6.315 9.142 1.00 94.06 80 LEU A CA 1
ATOM 652 C C . LEU A 1 80 ? -14.506 -7.158 7.878 1.00 94.06 80 LEU A C 1
ATOM 654 O O . LEU A 1 80 ? -13.364 -7.332 7.467 1.00 94.06 80 LEU A O 1
ATOM 658 N N . GLU A 1 81 ? -15.565 -7.682 7.255 1.00 94.69 81 GLU A N 1
ATOM 659 C CA . GLU A 1 81 ? -15.466 -8.492 6.030 1.00 94.69 81 GLU A CA 1
ATOM 660 C C . GLU A 1 81 ? -15.074 -7.659 4.802 1.00 94.69 81 GLU A C 1
ATOM 662 O O . GLU A 1 81 ? -14.588 -8.192 3.804 1.00 94.69 81 GLU A O 1
ATOM 667 N N . GLU A 1 82 ? -15.264 -6.343 4.876 1.00 95.88 82 GLU A N 1
ATOM 668 C CA . GLU A 1 82 ? -14.915 -5.402 3.817 1.00 95.88 82 GLU A CA 1
ATOM 669 C C . GLU A 1 82 ? -13.524 -4.786 3.996 1.00 95.88 82 GLU A C 1
ATOM 671 O O . GLU A 1 82 ? -13.077 -4.037 3.121 1.00 95.88 82 GLU A O 1
ATOM 676 N N . GLU A 1 83 ? -12.825 -5.104 5.093 1.00 97.06 83 GLU A N 1
ATOM 677 C CA . GLU A 1 83 ? -11.467 -4.625 5.334 1.00 97.06 83 GLU A CA 1
ATOM 678 C C . GLU A 1 83 ? -10.507 -5.163 4.280 1.00 97.06 83 GLU A C 1
ATOM 680 O O . GLU A 1 83 ? -10.381 -6.370 4.064 1.00 97.06 83 GLU A O 1
ATOM 685 N N . ARG A 1 84 ? -9.805 -4.250 3.611 1.00 96.94 84 ARG A N 1
ATOM 686 C CA . ARG A 1 84 ? -8.836 -4.603 2.574 1.00 96.94 84 ARG A CA 1
ATOM 687 C C . ARG A 1 84 ? -7.895 -3.457 2.263 1.00 96.94 84 ARG A C 1
ATOM 689 O O . ARG A 1 84 ? -8.187 -2.288 2.513 1.00 96.94 84 ARG A O 1
ATOM 696 N N . VAL A 1 85 ? -6.794 -3.816 1.624 1.00 97.44 85 VAL A N 1
ATOM 697 C CA . VAL A 1 85 ? -5.882 -2.884 0.968 1.00 97.44 85 VAL A CA 1
ATOM 698 C C . VAL A 1 85 ? -6.107 -3.013 -0.531 1.00 97.44 85 VAL A C 1
ATOM 700 O O . VAL A 1 85 ? -6.178 -4.126 -1.049 1.00 97.44 85 VAL A O 1
ATOM 703 N N . VAL A 1 86 ? -6.272 -1.890 -1.222 1.00 97.62 86 VAL A N 1
ATOM 704 C CA . VAL A 1 86 ? -6.438 -1.858 -2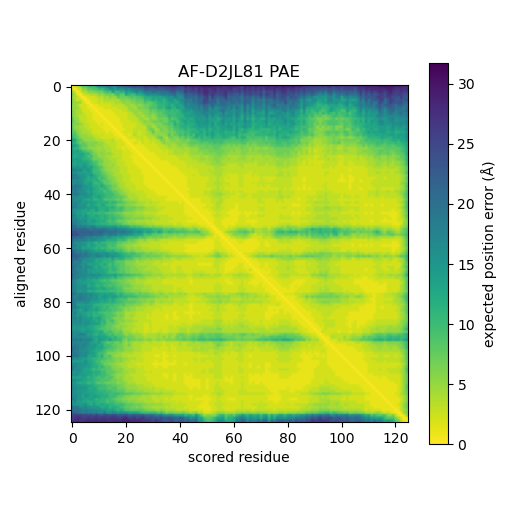.680 1.00 97.62 86 VAL A CA 1
ATOM 705 C C . VAL A 1 86 ? -5.350 -0.981 -3.268 1.00 97.62 86 VAL A C 1
ATOM 707 O O . VAL A 1 86 ? -5.232 0.182 -2.890 1.00 97.62 86 VAL A O 1
ATOM 710 N N . ILE A 1 87 ? -4.585 -1.538 -4.203 1.00 97.00 87 ILE A N 1
ATOM 711 C CA . ILE A 1 87 ? -3.551 -0.826 -4.949 1.00 97.00 87 ILE A CA 1
ATOM 712 C C . ILE A 1 87 ? -4.094 -0.529 -6.349 1.00 97.00 87 ILE A C 1
ATOM 714 O O . ILE A 1 87 ? -4.297 -1.445 -7.143 1.00 97.00 87 ILE A O 1
ATOM 718 N N . GLU A 1 88 ? -4.317 0.747 -6.662 1.00 96.38 88 GLU A N 1
ATOM 719 C CA . GLU A 1 88 ? -4.784 1.211 -7.983 1.00 96.38 88 GLU A CA 1
ATOM 720 C C . GLU A 1 88 ? -3.646 1.831 -8.816 1.00 96.38 88 GLU A C 1
ATOM 722 O O . GLU A 1 88 ? -3.871 2.456 -9.853 1.00 96.38 88 GLU A O 1
ATOM 727 N N . ALA A 1 89 ? -2.402 1.622 -8.377 1.00 94.50 89 ALA A N 1
ATOM 728 C CA . ALA A 1 89 ? -1.202 2.168 -8.990 1.00 94.50 89 ALA A CA 1
ATOM 729 C C . ALA A 1 89 ? -0.991 1.684 -10.444 1.00 94.50 89 ALA A C 1
ATOM 731 O O . ALA A 1 89 ? -0.930 0.466 -10.687 1.00 94.50 89 ALA A O 1
ATOM 732 N N . PRO A 1 90 ? -0.810 2.602 -11.417 1.00 93.81 9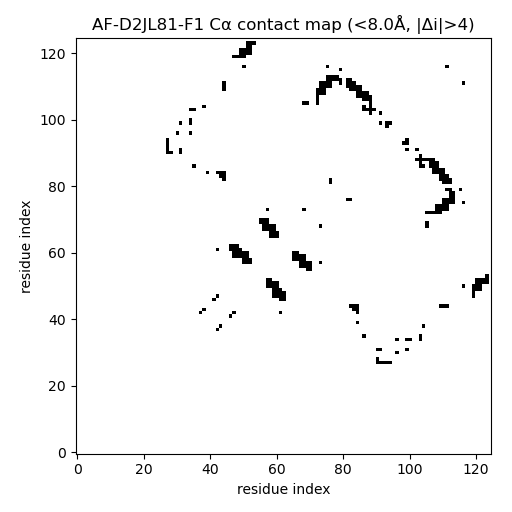0 PRO A N 1
ATOM 733 C CA . PRO A 1 90 ? -0.364 2.246 -12.758 1.00 93.81 90 PRO A CA 1
ATOM 734 C C . PRO A 1 90 ? 1.094 1.770 -12.744 1.00 93.81 90 PRO A C 1
ATOM 736 O O . PRO A 1 90 ? 1.836 1.984 -11.790 1.00 93.81 90 PRO A O 1
ATOM 739 N N . LEU A 1 91 ? 1.535 1.167 -13.850 1.00 92.69 91 LE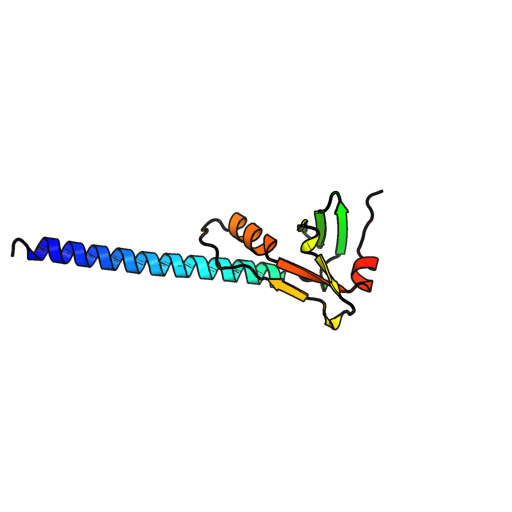U A N 1
ATOM 740 C CA . LEU A 1 91 ? 2.944 0.827 -14.021 1.00 92.69 91 LEU A CA 1
ATOM 741 C C . LEU A 1 91 ? 3.771 2.109 -14.190 1.00 92.69 91 LEU A C 1
ATOM 743 O O . LEU A 1 91 ? 3.686 2.778 -15.224 1.00 92.69 91 LEU A O 1
ATOM 747 N N . TYR A 1 92 ? 4.584 2.442 -13.191 1.00 90.25 92 TYR A N 1
ATOM 748 C CA . TYR A 1 92 ? 5.455 3.612 -13.244 1.00 90.25 92 TYR A CA 1
ATOM 749 C C . TYR A 1 92 ? 6.773 3.303 -13.946 1.00 90.25 92 TYR A C 1
ATOM 751 O O . TYR A 1 92 ? 7.435 2.306 -13.674 1.00 90.25 92 TYR A O 1
ATOM 759 N N . ASN A 1 93 ? 7.198 4.209 -14.823 1.00 85.50 93 ASN A N 1
ATOM 760 C CA . ASN A 1 93 ? 8.508 4.140 -15.460 1.00 85.50 93 ASN A CA 1
ATOM 761 C C . ASN A 1 93 ? 9.568 4.810 -14.573 1.00 85.50 93 ASN A C 1
ATOM 763 O O . ASN A 1 93 ? 10.074 5.883 -14.900 1.00 85.50 93 ASN A O 1
ATOM 767 N N . THR A 1 94 ? 9.859 4.196 -13.428 1.00 83.94 94 THR A N 1
ATOM 768 C CA . THR A 1 94 ? 10.956 4.603 -12.546 1.00 83.94 94 THR A CA 1
ATOM 769 C C . THR A 1 94 ? 11.834 3.404 -12.212 1.00 83.94 94 THR A C 1
ATOM 771 O O . THR A 1 94 ? 11.368 2.270 -12.101 1.00 83.94 94 THR A O 1
ATOM 774 N N . THR A 1 95 ? 13.132 3.656 -12.082 1.00 76.62 95 THR A N 1
ATOM 775 C CA . THR A 1 95 ? 14.113 2.657 -11.646 1.00 76.62 95 THR A CA 1
ATOM 776 C C . THR A 1 95 ? 14.502 2.825 -10.181 1.00 76.62 95 THR A C 1
ATOM 778 O O . THR A 1 95 ? 15.172 1.944 -9.646 1.00 76.62 95 THR A O 1
ATOM 781 N N . ASP A 1 96 ? 14.118 3.936 -9.543 1.00 88.38 96 ASP A N 1
ATOM 782 C CA . ASP A 1 96 ? 14.325 4.143 -8.111 1.00 88.38 96 ASP A CA 1
ATOM 783 C C . ASP A 1 96 ? 13.215 3.431 -7.332 1.00 88.38 96 ASP A C 1
ATOM 785 O O . ASP A 1 96 ? 12.027 3.689 -7.527 1.00 88.38 96 ASP A O 1
ATOM 789 N N . ILE A 1 97 ? 13.617 2.492 -6.476 1.00 87.69 97 ILE A N 1
ATOM 790 C CA . ILE A 1 97 ? 12.696 1.641 -5.727 1.00 87.69 97 ILE A CA 1
ATOM 791 C C . ILE A 1 97 ? 11.968 2.397 -4.611 1.00 87.69 97 ILE A C 1
ATOM 793 O O . ILE A 1 97 ? 10.835 2.044 -4.297 1.00 87.69 97 ILE A O 1
ATOM 797 N N . ASN A 1 98 ? 12.587 3.430 -4.034 1.00 90.75 98 ASN A N 1
ATOM 798 C CA . ASN A 1 98 ? 11.962 4.235 -2.988 1.00 90.75 98 ASN A CA 1
ATOM 799 C C . ASN A 1 98 ? 10.914 5.157 -3.608 1.00 90.75 98 ASN A C 1
ATOM 801 O O . ASN A 1 98 ? 9.784 5.197 -3.134 1.00 90.75 98 ASN A O 1
ATOM 805 N N . ASP A 1 99 ? 11.249 5.813 -4.722 1.00 93.56 99 ASP A N 1
ATOM 806 C CA . ASP A 1 99 ? 10.271 6.619 -5.459 1.00 93.56 99 ASP A CA 1
ATOM 807 C C . ASP A 1 99 ? 9.114 5.749 -5.964 1.00 93.56 99 ASP A C 1
ATOM 809 O O . ASP A 1 99 ? 7.955 6.155 -5.900 1.00 93.56 99 ASP A O 1
ATOM 813 N N . LEU A 1 100 ? 9.407 4.531 -6.440 1.00 94.69 100 LEU A N 1
ATOM 814 C CA . LEU A 1 100 ? 8.373 3.582 -6.848 1.00 94.69 100 LEU A CA 1
ATOM 815 C C . LEU A 1 100 ? 7.459 3.208 -5.681 1.00 94.69 100 LEU A C 1
ATOM 817 O O . LEU A 1 100 ? 6.244 3.171 -5.856 1.00 94.69 100 LEU A O 1
ATOM 821 N N . PHE A 1 101 ? 8.030 2.943 -4.504 1.00 95.06 101 PHE A N 1
ATOM 822 C CA . PHE A 1 101 ? 7.257 2.650 -3.304 1.00 95.06 101 PHE A CA 1
ATOM 823 C C . PHE A 1 101 ? 6.311 3.801 -2.957 1.00 95.06 101 PHE A C 1
ATOM 825 O O . PHE A 1 101 ? 5.118 3.563 -2.802 1.00 95.06 101 PHE A O 1
ATOM 832 N N . GLU A 1 102 ? 6.806 5.040 -2.919 1.00 94.88 102 GLU A N 1
ATOM 833 C CA . GLU A 1 102 ? 5.988 6.223 -2.621 1.00 94.88 102 GLU A CA 1
ATOM 834 C C . GLU A 1 102 ? 4.878 6.444 -3.662 1.00 94.88 102 GLU A C 1
ATOM 836 O O . GLU A 1 102 ? 3.740 6.748 -3.302 1.00 94.88 102 GLU A O 1
ATOM 841 N N . LEU A 1 103 ? 5.171 6.246 -4.953 1.00 95.81 103 LEU A N 1
ATOM 842 C CA . LEU A 1 103 ? 4.181 6.367 -6.028 1.00 95.81 103 LEU A CA 1
ATOM 843 C C . LEU A 1 103 ? 3.081 5.304 -5.923 1.00 95.81 103 LEU A C 1
ATOM 845 O O . LEU A 1 103 ? 1.900 5.626 -6.040 1.00 95.81 103 LEU A O 1
ATOM 849 N N . VAL A 1 104 ? 3.448 4.044 -5.674 1.00 96.44 104 VAL A N 1
ATOM 850 C CA . VAL A 1 104 ? 2.468 2.965 -5.489 1.00 96.44 104 VAL A CA 1
ATOM 851 C C . VAL A 1 104 ? 1.667 3.182 -4.205 1.00 96.44 104 VAL A C 1
ATOM 853 O O . VAL A 1 104 ? 0.447 3.007 -4.204 1.00 96.44 104 VAL A O 1
ATOM 856 N N . LEU A 1 105 ? 2.323 3.613 -3.125 1.00 96.12 105 LEU A N 1
ATOM 857 C CA . LEU A 1 105 ? 1.674 3.918 -1.856 1.00 96.12 105 LEU A CA 1
ATOM 858 C C . LEU A 1 105 ? 0.663 5.059 -2.000 1.00 96.12 105 LEU A C 1
ATOM 860 O O . LEU A 1 105 ? -0.416 4.970 -1.424 1.00 96.12 105 LEU A O 1
ATOM 864 N N . ALA A 1 106 ? 0.963 6.100 -2.783 1.00 95.44 106 ALA A N 1
ATOM 865 C CA . ALA A 1 106 ? 0.049 7.217 -3.035 1.00 95.44 106 ALA A CA 1
ATOM 866 C C . ALA A 1 106 ? -1.270 6.784 -3.705 1.00 95.44 106 ALA A C 1
ATOM 868 O O . ALA A 1 106 ? -2.311 7.395 -3.456 1.00 95.44 106 ALA A O 1
ATOM 869 N N . GLU A 1 107 ? -1.225 5.706 -4.493 1.00 96.81 107 GLU A N 1
ATOM 870 C CA . GLU A 1 107 ? -2.377 5.063 -5.141 1.00 96.81 107 GLU A CA 1
ATOM 871 C C . GLU A 1 107 ? -2.849 3.798 -4.395 1.00 96.81 107 GLU A C 1
ATOM 873 O O . GLU A 1 107 ? -3.529 2.934 -4.956 1.00 96.81 107 GLU A O 1
ATOM 878 N N . THR A 1 108 ? -2.476 3.667 -3.119 1.00 97.56 108 THR A N 1
ATOM 879 C CA . THR A 1 108 ? -2.933 2.598 -2.229 1.00 97.56 108 THR A CA 1
ATOM 880 C C . THR A 1 108 ? -3.980 3.125 -1.251 1.00 97.56 108 THR A C 1
ATOM 882 O O . THR A 1 108 ? -3.806 4.175 -0.624 1.00 97.56 108 THR A O 1
ATOM 885 N N . TYR A 1 109 ? -5.066 2.366 -1.097 1.00 97.75 109 TYR A N 1
ATOM 886 C CA . TYR A 1 109 ? -6.215 2.698 -0.262 1.00 97.75 109 TYR A CA 1
ATOM 887 C C . TYR A 1 109 ? -6.455 1.621 0.795 1.00 97.75 109 TYR A C 1
ATOM 889 O O . TYR A 1 109 ? -6.500 0.429 0.492 1.00 97.75 109 TYR A O 1
ATOM 897 N N . PHE A 1 110 ? -6.675 2.064 2.027 1.00 97.94 110 PHE A N 1
ATOM 898 C CA . PHE A 1 110 ? -6.897 1.239 3.205 1.00 97.94 110 PHE A CA 1
ATOM 899 C C . PHE A 1 110 ? -8.364 1.347 3.606 1.00 97.94 110 PHE A C 1
ATOM 901 O O . PHE A 1 110 ? -8.813 2.397 4.066 1.00 97.94 110 PHE A O 1
ATOM 908 N N . TYR A 1 111 ? -9.114 0.268 3.410 1.00 97.94 111 TYR A N 1
ATOM 909 C CA . TYR A 1 111 ? -10.511 0.163 3.812 1.00 97.94 111 TYR A CA 1
ATOM 910 C C . TYR A 1 111 ? -10.548 -0.450 5.211 1.00 97.94 111 TYR A C 1
ATOM 912 O O . TYR A 1 111 ? -10.153 -1.602 5.382 1.00 97.94 111 TYR A O 1
ATOM 920 N N . ILE A 1 112 ? -10.951 0.335 6.208 1.00 97.88 112 ILE A N 1
ATOM 921 C CA . ILE A 1 112 ? -10.926 -0.034 7.631 1.00 97.88 112 ILE A CA 1
ATOM 922 C C . ILE A 1 112 ? -12.355 0.006 8.163 1.00 97.88 112 ILE A C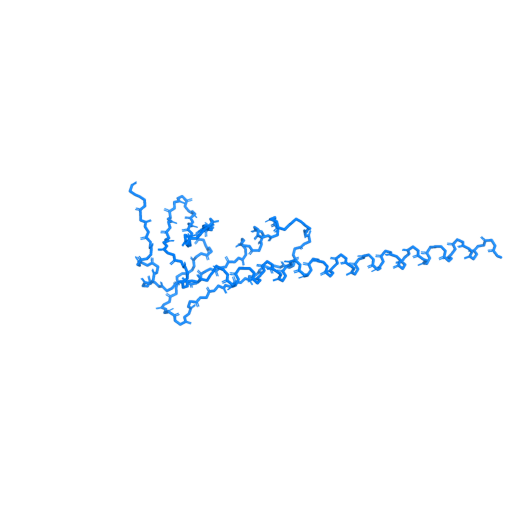 1
ATOM 924 O O . ILE A 1 112 ? -13.057 0.994 7.938 1.00 97.88 112 ILE A O 1
ATOM 928 N N . ALA A 1 113 ? -12.789 -1.035 8.873 1.00 98.00 113 ALA A N 1
ATOM 929 C CA . ALA A 1 113 ? -14.120 -1.049 9.468 1.00 98.00 113 ALA A CA 1
ATOM 930 C C . ALA A 1 113 ? -14.251 0.063 10.515 1.00 98.00 113 ALA A C 1
ATOM 932 O O . ALA A 1 113 ? -13.305 0.318 11.266 1.00 98.00 113 ALA A O 1
ATOM 933 N N . GLU A 1 114 ? -15.419 0.701 10.598 1.00 96.56 114 GLU A N 1
ATOM 934 C CA . GLU A 1 114 ? -15.662 1.811 11.531 1.00 96.56 114 GLU A CA 1
ATOM 935 C C . GLU A 1 114 ? -15.303 1.450 12.982 1.00 96.56 114 GLU A C 1
ATOM 937 O O . GLU A 1 114 ? -14.574 2.192 13.644 1.00 96.56 114 GLU A O 1
ATOM 942 N N . ASP A 1 115 ? -15.726 0.277 13.456 1.00 95.44 115 ASP A N 1
ATOM 943 C CA . ASP A 1 115 ? -15.436 -0.192 14.815 1.00 95.44 115 ASP A CA 1
ATOM 944 C C . ASP A 1 115 ? -13.929 -0.319 15.081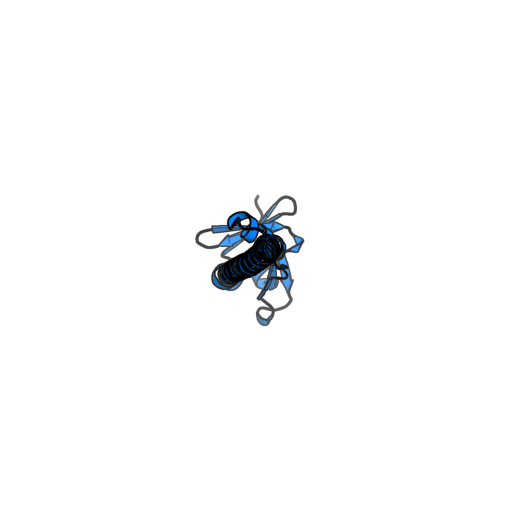 1.00 95.44 115 ASP A C 1
ATOM 946 O O . ASP A 1 115 ? -13.428 0.141 16.114 1.00 95.44 115 ASP A O 1
ATOM 950 N N . ARG A 1 116 ? -13.176 -0.901 14.134 1.00 96.31 116 ARG A N 1
ATOM 951 C CA . ARG A 1 116 ? -11.715 -1.013 14.248 1.00 96.31 116 ARG A CA 1
ATOM 952 C C . ARG A 1 116 ? -11.081 0.369 14.217 1.00 96.31 116 ARG A C 1
ATOM 954 O O . ARG A 1 116 ? -10.241 0.675 15.060 1.00 96.31 116 ARG A O 1
ATOM 961 N N . TYR A 1 117 ? -11.488 1.202 13.266 1.00 95.88 117 TYR A N 1
ATOM 962 C CA . TYR A 1 117 ? -10.975 2.555 13.116 1.00 95.88 117 TYR A CA 1
ATOM 963 C C . TYR A 1 117 ? -11.127 3.355 14.416 1.00 95.88 117 TYR A C 1
ATOM 965 O O . TYR A 1 117 ? -10.153 3.916 14.919 1.00 95.88 117 TYR A O 1
ATOM 973 N N . ASN A 1 118 ? -12.321 3.330 15.008 1.00 94.44 118 ASN A N 1
ATOM 974 C CA . ASN A 1 118 ? -12.628 4.010 16.263 1.00 94.44 118 ASN A CA 1
ATOM 975 C C . ASN A 1 118 ? -11.844 3.433 17.455 1.00 94.44 118 ASN A C 1
ATOM 977 O O . ASN A 1 118 ? -11.463 4.178 18.356 1.00 94.44 118 ASN A O 1
ATOM 981 N N . GLY A 1 119 ? -11.549 2.129 17.455 1.00 95.44 119 GLY A N 1
ATOM 982 C CA . GLY A 1 119 ? -10.696 1.497 18.468 1.00 95.44 119 GLY A CA 1
ATOM 983 C C . GLY A 1 119 ? -9.201 1.829 18.333 1.00 95.44 119 GLY A C 1
ATOM 984 O O . GLY A 1 119 ? -8.466 1.847 19.328 1.00 95.44 119 GLY A O 1
ATOM 985 N N . LEU A 1 120 ? -8.731 2.116 17.117 1.00 95.56 120 LEU A N 1
ATOM 986 C CA . LEU A 1 120 ? -7.319 2.376 16.821 1.00 95.56 120 LEU A CA 1
ATOM 987 C C . LEU A 1 120 ? -6.961 3.863 16.776 1.00 95.56 120 LEU A C 1
ATOM 989 O O . LEU A 1 120 ? -5.793 4.201 16.980 1.00 95.56 120 LEU A O 1
ATOM 993 N N . ILE A 1 121 ? -7.926 4.753 16.531 1.00 94.88 121 ILE A N 1
ATOM 994 C CA . ILE A 1 121 ? -7.640 6.182 16.431 1.00 94.88 121 ILE A CA 1
ATOM 995 C C . ILE A 1 121 ? -7.120 6.741 17.760 1.00 94.88 121 ILE A C 1
ATOM 997 O O . ILE A 1 121 ? -7.606 6.423 18.851 1.00 94.88 121 ILE A O 1
ATOM 1001 N N . ARG A 1 122 ? -6.088 7.574 17.666 1.00 90.81 122 ARG A N 1
ATOM 1002 C CA . ARG A 1 122 ? -5.514 8.344 18.763 1.00 90.81 122 ARG A CA 1
ATOM 1003 C C . ARG A 1 122 ? -5.636 9.814 18.400 1.00 90.81 122 ARG A C 1
ATOM 1005 O O . ARG A 1 122 ? -5.146 10.256 17.364 1.00 90.81 122 ARG A O 1
ATOM 1012 N N . ILE A 1 123 ? -6.317 10.565 19.254 1.00 74.94 123 ILE A N 1
ATOM 1013 C CA . ILE A 1 123 ? -6.355 12.019 19.153 1.00 74.94 123 ILE A CA 1
ATOM 1014 C C . ILE A 1 123 ? -5.082 12.505 19.843 1.00 74.94 123 ILE A C 1
ATOM 1016 O O . ILE A 1 123 ? -4.910 12.268 21.039 1.00 74.94 123 ILE A O 1
ATOM 1020 N N . SER A 1 124 ? -4.164 13.117 19.094 1.00 58.91 124 SER A N 1
ATOM 1021 C CA . SER A 1 124 ? -3.070 13.872 19.703 1.00 58.91 124 SER A CA 1
ATOM 1022 C C . SER A 1 124 ? -3.691 15.009 20.517 1.00 58.91 124 SER A C 1
ATOM 1024 O O . SER A 1 124 ? -4.444 15.811 19.959 1.00 58.91 124 SER A O 1
ATOM 1026 N N . ALA A 1 125 ? -3.450 15.004 21.829 1.00 48.84 125 ALA A N 1
ATOM 1027 C CA . ALA A 1 125 ? -3.910 16.037 22.755 1.00 48.84 125 ALA A CA 1
ATOM 1028 C C . ALA A 1 125 ? -3.272 17.401 22.463 1.00 48.84 125 ALA A C 1
ATOM 1030 O O . ALA A 1 125 ? -2.101 17.413 22.019 1.00 48.84 125 ALA A O 1
#

Solvent-accessible surface area (backbone atoms only — not comparable to full-atom values): 7117 Å² total; per-residue (Å²): 112,87,69,54,58,60,52,51,50,52,53,51,49,56,52,51,52,55,54,48,52,54,50,52,54,50,52,35,52,52,52,52,51,51,45,50,51,48,43,69,69,69,65,40,73,91,53,54,70,34,31,40,64,57,97,67,33,30,35,43,30,37,94,90,50,71,47,85,37,55,48,84,33,56,39,78,37,96,37,75,90,66,46,41,72,47,75,72,49,74,92,63,96,58,89,50,67,66,62,45,44,53,55,39,52,74,36,33,34,41,29,37,17,48,71,59,47,66,71,30,53,44,81,80,128

Organism: Staphylococcus aureus (NCBI:txid1280)

Foldseek 3Di:
DVVVVVVVVVVVVVVVVVVVVVVLVVLLVVLLVVLVCCCQPAVFQVQFQAWEDDDQWIWGDGPPDIDIAGNQQEAEDADPVPWGKDFPQDRDSDPDSVVSNVRRVNRIHTYYYPVSNVVRYDYDD

Nearest PDB structures (foldseek):
  1v8w-assembly1_A-2  TM=4.530E-01  e=5.098E-01  Thermus thermophilus
  1v8s-assembly1_A-2  TM=4.488E-01  e=9.852E-01  Thermus thermophilus
  1v8i-assembly1_A  TM=4.152E-01  e=7.087E-01  Thermus thermophilus
  1v8u-assembly1_A-2  TM=4.473E-01  e=1.463E+00  Thermus thermophilus
  1v8m-assembly1_A  TM=4.442E-01  e=1.282E+00  Thermus thermophilus

Sequence (125 aa):
MLVIIPMLAIVLVIILLKLNDKRVESIIKEHDQRIKEIIETYYTIDKVESIYKENGKTELMFKDNSLNLNSYQVKIVDSLEEERVVIEAPLYNTTDINDLFELVLAETYFYIAEDRYNGLIRISA